Protein AF-A0A1Q8A1F8-F1 (afdb_monomer_lite)

Sequence (137 aa):
MPKRWPPFLSELPSAPEYSPVGTAIAKTNDSEIAAALRLFASMPPSTGVLANPVRHHLPIACNGVALELNIRSFGIRGCLLEEDIVTGAADATRVIFVGLFGRFASAGERRSFQLLLSQEFNLAVKRVLPSLAKFMK

pLDDT: mean 72.45, std 12.66, range [38.06, 91.5]

Structure (mmCIF, N/CA/C/O backbone):
data_AF-A0A1Q8A1F8-F1
#
_entry.id   AF-A0A1Q8A1F8-F1
#
loop_
_atom_site.group_PDB
_atom_site.id
_atom_site.type_symbol
_atom_site.label_atom_id
_atom_site.label_alt_id
_atom_site.label_comp_id
_atom_site.label_asym_id
_atom_site.label_entity_id
_atom_site.label_seq_id
_atom_site.pdbx_PDB_ins_code
_atom_site.Cartn_x
_atom_site.Cartn_y
_atom_site.Cartn_z
_atom_site.occupancy
_atom_site.B_iso_or_equiv
_atom_site.auth_seq_id
_atom_site.auth_comp_id
_atom_site.auth_asym_id
_atom_site.auth_atom_id
_atom_site.pdbx_PDB_model_num
ATOM 1 N N . MET A 1 1 ? 27.673 6.771 -20.480 1.00 38.06 1 MET A N 1
ATOM 2 C CA . MET A 1 1 ? 26.406 6.279 -21.067 1.00 38.06 1 MET A CA 1
ATOM 3 C C . MET A 1 1 ? 25.243 6.930 -20.338 1.00 38.06 1 MET A C 1
ATOM 5 O O . MET A 1 1 ? 25.329 7.011 -19.116 1.00 38.06 1 MET A O 1
ATOM 9 N N . PRO A 1 2 ? 24.199 7.424 -21.024 1.00 46.59 2 PRO A N 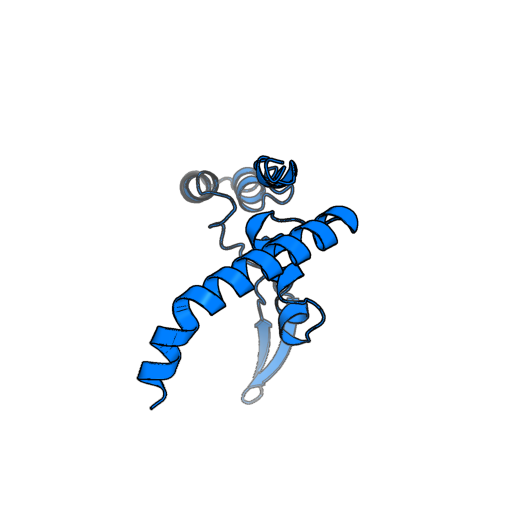1
ATOM 10 C CA . PRO A 1 2 ? 23.034 7.977 -20.342 1.00 46.59 2 PRO A CA 1
ATOM 11 C C . PRO A 1 2 ? 22.377 6.883 -19.490 1.00 46.59 2 PRO A C 1
ATOM 13 O O . PRO A 1 2 ? 22.185 5.756 -19.948 1.00 46.59 2 PRO A O 1
ATOM 16 N N . LYS A 1 3 ? 22.092 7.208 -18.227 1.00 55.88 3 LYS A N 1
ATOM 17 C CA . LYS A 1 3 ? 21.453 6.320 -17.249 1.00 55.88 3 LYS A CA 1
ATOM 18 C C . LYS A 1 3 ? 20.036 6.030 -17.764 1.00 55.88 3 LYS A C 1
ATOM 20 O O . LYS A 1 3 ? 19.165 6.890 -17.686 1.00 55.88 3 LYS A O 1
ATOM 25 N N . ARG A 1 4 ? 19.827 4.872 -18.399 1.00 63.56 4 ARG A N 1
ATOM 26 C CA . ARG A 1 4 ? 18.524 4.505 -18.970 1.00 63.56 4 ARG A CA 1
ATOM 27 C C . ARG A 1 4 ? 17.586 4.169 -17.814 1.00 63.56 4 ARG A C 1
ATOM 29 O O . ARG A 1 4 ? 17.779 3.162 -17.136 1.00 63.56 4 ARG A O 1
ATOM 36 N N . TRP A 1 5 ? 16.632 5.053 -17.551 1.00 65.56 5 TRP A N 1
ATOM 37 C CA . TRP A 1 5 ? 15.628 4.848 -16.514 1.00 65.56 5 TRP A CA 1
ATOM 38 C C . TRP A 1 5 ? 14.747 3.640 -16.858 1.00 65.56 5 TRP A C 1
ATOM 40 O O . TRP A 1 5 ? 14.476 3.409 -18.041 1.00 65.56 5 TRP A O 1
ATOM 50 N N . PRO A 1 6 ? 14.312 2.853 -15.859 1.00 72.69 6 PRO A N 1
ATOM 51 C CA . PRO A 1 6 ? 13.364 1.778 -16.091 1.00 72.69 6 PRO A CA 1
ATOM 52 C C . PRO A 1 6 ? 12.069 2.295 -16.739 1.00 72.69 6 PRO A C 1
ATOM 54 O O . PRO A 1 6 ? 11.545 3.318 -16.292 1.00 72.69 6 PRO A O 1
ATOM 57 N N . PRO A 1 7 ? 11.525 1.587 -17.743 1.00 69.75 7 PRO A N 1
ATOM 58 C CA . PRO A 1 7 ? 10.351 2.035 -18.493 1.00 69.75 7 PRO A CA 1
ATOM 59 C C . PRO A 1 7 ? 9.104 2.211 -17.614 1.00 69.75 7 PRO A C 1
ATOM 61 O O . PRO A 1 7 ? 8.367 3.170 -17.811 1.00 69.75 7 PRO A O 1
ATOM 64 N N . PHE A 1 8 ? 8.941 1.392 -16.567 1.00 66.62 8 PHE A N 1
ATOM 65 C CA . PHE A 1 8 ? 7.798 1.468 -15.645 1.00 66.62 8 PHE A CA 1
ATOM 66 C C . PHE A 1 8 ? 7.680 2.809 -14.898 1.00 66.62 8 PHE A C 1
ATOM 68 O O . PHE A 1 8 ? 6.611 3.144 -14.405 1.00 66.62 8 PHE A O 1
ATOM 75 N N . LEU A 1 9 ? 8.764 3.590 -14.795 1.00 60.75 9 LEU A N 1
ATOM 76 C CA . LEU A 1 9 ? 8.722 4.928 -14.189 1.00 60.75 9 LEU A CA 1
ATOM 77 C C . LEU A 1 9 ? 8.096 5.979 -15.112 1.00 60.75 9 LEU A C 1
ATOM 79 O O . LEU A 1 9 ? 7.749 7.061 -14.652 1.00 60.75 9 LEU A O 1
ATOM 83 N N . SER A 1 10 ? 8.006 5.683 -16.409 1.00 66.69 10 SER A N 1
ATOM 84 C CA . SER A 1 10 ? 7.355 6.534 -17.411 1.00 66.69 10 SER A CA 1
ATOM 85 C C . SER A 1 10 ? 5.916 6.096 -17.696 1.00 66.69 10 SER A C 1
ATOM 87 O O . SER A 1 10 ? 5.216 6.758 -18.457 1.00 66.69 10 SER A O 1
ATOM 89 N N . GLU A 1 11 ? 5.468 4.990 -17.100 1.00 60.03 11 GLU A N 1
ATOM 90 C CA . GLU A 1 11 ? 4.119 4.462 -17.265 1.00 60.03 11 GLU A CA 1
ATOM 91 C C . GLU A 1 11 ? 3.209 5.026 -16.173 1.00 60.03 11 GLU A C 1
ATOM 93 O O . GLU A 1 11 ? 3.492 4.911 -14.977 1.00 60.03 11 GLU A O 1
ATOM 98 N N . LEU A 1 12 ? 2.096 5.643 -16.580 1.00 52.91 12 LEU A N 1
ATOM 99 C CA . LEU A 1 12 ? 1.041 5.981 -15.633 1.00 52.91 12 LEU A CA 1
ATOM 100 C C . LEU A 1 12 ? 0.459 4.663 -15.091 1.00 52.91 12 LEU A C 1
ATOM 102 O O . LEU A 1 12 ? 0.139 3.785 -15.899 1.00 52.91 12 LEU A O 1
ATOM 106 N N . PRO A 1 13 ? 0.289 4.501 -13.766 1.00 55.91 13 PRO A N 1
ATOM 107 C CA . PRO A 1 13 ? -0.355 3.312 -13.235 1.00 55.91 13 PRO A CA 1
ATOM 108 C C . PRO A 1 13 ? -1.754 3.179 -13.837 1.00 55.91 13 PRO A C 1
ATOM 110 O O . PRO A 1 13 ? -2.494 4.165 -13.919 1.00 55.91 13 PRO A O 1
ATOM 113 N N . SER A 1 14 ? -2.124 1.967 -14.247 1.00 63.72 14 SER A N 1
ATOM 114 C CA . SER A 1 14 ? -3.491 1.681 -14.668 1.00 63.72 14 SER A CA 1
ATOM 115 C C . SER A 1 14 ? -4.462 2.005 -13.532 1.00 63.72 14 SER A C 1
ATOM 117 O O . SER A 1 14 ? -4.132 1.836 -12.354 1.00 63.72 14 SER A O 1
ATOM 119 N N . ALA A 1 15 ? -5.664 2.471 -13.876 1.00 60.06 15 ALA A N 1
ATOM 120 C CA . ALA A 1 15 ? -6.702 2.700 -12.878 1.00 60.06 15 ALA A CA 1
ATOM 121 C C . ALA A 1 15 ? -6.938 1.405 -12.068 1.00 60.06 15 ALA A C 1
ATOM 123 O O . ALA A 1 15 ? -6.957 0.324 -12.663 1.00 60.06 15 ALA A O 1
ATOM 124 N N . PRO A 1 16 ? -7.078 1.484 -10.733 1.00 58.69 16 PRO A N 1
ATOM 125 C CA . PRO A 1 16 ? -7.313 0.298 -9.919 1.00 58.69 16 PRO A CA 1
ATOM 126 C C . PRO A 1 16 ? -8.617 -0.393 -10.342 1.00 58.69 16 PRO A C 1
ATOM 128 O O . PRO A 1 16 ? -9.633 0.271 -10.541 1.00 58.69 16 PRO A O 1
ATOM 131 N N . GLU A 1 17 ? -8.600 -1.727 -10.439 1.00 60.56 17 GLU A N 1
ATOM 132 C CA . GLU A 1 17 ? -9.790 -2.534 -10.775 1.00 60.56 17 GLU A CA 1
ATOM 133 C C . GLU A 1 17 ? -10.905 -2.384 -9.725 1.00 60.56 17 GLU A C 1
ATOM 135 O O . GLU A 1 17 ? -12.095 -2.481 -10.025 1.00 60.56 17 GLU A O 1
ATOM 140 N N . TYR A 1 18 ? -10.527 -2.097 -8.478 1.00 56.81 18 TYR A N 1
ATOM 141 C CA . TYR A 1 18 ? -11.458 -1.871 -7.383 1.00 56.81 18 TYR A CA 1
ATOM 142 C C . TYR A 1 18 ? -12.010 -0.433 -7.407 1.00 56.81 18 TYR A C 1
ATOM 144 O O . TYR A 1 18 ? -11.354 0.505 -6.952 1.00 56.81 18 TYR A O 1
ATOM 152 N N . SER A 1 19 ? -13.244 -0.268 -7.907 1.00 64.81 19 SER A N 1
ATOM 153 C CA . SER A 1 19 ? -13.978 1.011 -7.967 1.00 64.81 19 SER A CA 1
ATOM 154 C C . SER A 1 19 ? -15.216 1.010 -7.049 1.00 64.81 19 SER A C 1
ATOM 156 O O . SER A 1 19 ? -16.356 0.867 -7.511 1.00 64.81 19 SER A O 1
ATOM 158 N N . PRO A 1 20 ? -15.040 1.159 -5.722 1.00 61.91 20 PRO A N 1
ATOM 159 C CA . PRO A 1 20 ? -16.153 1.146 -4.772 1.00 61.91 20 PRO A CA 1
ATOM 160 C C . PRO A 1 20 ? -17.078 2.354 -4.949 1.00 61.91 20 PRO A C 1
ATOM 162 O O . PRO A 1 20 ? -18.288 2.209 -4.807 1.00 61.91 20 PRO A O 1
ATOM 165 N N . VAL A 1 21 ? -16.540 3.519 -5.331 1.00 64.94 21 VAL A N 1
ATOM 166 C CA . VAL A 1 21 ? -17.342 4.715 -5.641 1.00 64.94 21 VAL A CA 1
ATOM 167 C C . VAL A 1 21 ? -18.185 4.488 -6.897 1.00 64.94 21 VAL A C 1
ATOM 169 O O . VAL A 1 21 ? -19.380 4.765 -6.877 1.00 64.94 21 VAL A O 1
ATOM 172 N N . GLY A 1 22 ? -17.613 3.902 -7.957 1.00 68.88 22 GLY A N 1
ATOM 173 C CA . GLY A 1 22 ? -18.374 3.533 -9.156 1.00 68.88 22 GLY A CA 1
ATOM 174 C C . GLY A 1 22 ? -19.473 2.510 -8.854 1.00 68.88 22 GLY A C 1
ATOM 175 O O . GLY A 1 22 ? -20.609 2.661 -9.297 1.00 68.88 22 GLY A O 1
ATOM 176 N N . THR A 1 23 ? -19.162 1.519 -8.018 1.00 71.88 23 THR A N 1
ATOM 177 C CA . THR A 1 23 ? -20.126 0.500 -7.574 1.00 71.88 23 THR A CA 1
ATOM 178 C C . THR A 1 23 ? -21.243 1.103 -6.716 1.00 71.88 23 THR A C 1
ATOM 180 O O . THR A 1 23 ? -22.401 0.717 -6.855 1.00 71.88 23 THR A O 1
ATOM 183 N N . ALA A 1 24 ? -20.926 2.062 -5.842 1.00 69.12 24 ALA A N 1
ATOM 184 C CA . ALA A 1 24 ? -21.906 2.761 -5.013 1.00 69.12 24 ALA A CA 1
ATOM 185 C C . ALA A 1 24 ? -22.817 3.679 -5.845 1.00 69.12 24 ALA A C 1
ATOM 187 O O . ALA A 1 24 ? -24.025 3.685 -5.624 1.00 69.12 24 ALA A O 1
ATOM 188 N N . ILE A 1 25 ? -22.270 4.379 -6.849 1.00 75.50 25 ILE A N 1
ATOM 189 C CA . ILE A 1 25 ? -23.059 5.159 -7.819 1.00 75.50 25 ILE A CA 1
ATOM 190 C C . ILE A 1 25 ? -24.028 4.247 -8.581 1.00 75.50 25 ILE A C 1
ATOM 192 O O . ILE A 1 25 ? -25.180 4.615 -8.772 1.00 75.50 25 ILE A O 1
ATOM 196 N N . ALA A 1 26 ? -23.587 3.055 -8.991 1.00 79.19 26 ALA A N 1
ATOM 197 C CA . ALA A 1 26 ? -24.432 2.107 -9.719 1.00 79.19 26 ALA A CA 1
ATOM 198 C C . ALA A 1 26 ? -25.540 1.473 -8.856 1.00 79.19 26 ALA A C 1
ATOM 200 O O . ALA A 1 26 ? -26.528 0.987 -9.399 1.00 79.19 26 ALA A O 1
ATOM 201 N N . LYS A 1 27 ? -25.378 1.449 -7.526 1.00 80.62 27 LYS A N 1
ATOM 202 C CA . LYS A 1 27 ? -26.340 0.853 -6.584 1.00 80.62 27 LYS A CA 1
ATOM 203 C C . LYS A 1 27 ? -27.326 1.850 -5.976 1.00 80.62 27 LYS A C 1
ATOM 205 O O . LYS A 1 27 ? -28.320 1.413 -5.403 1.00 80.62 27 LYS A O 1
ATOM 210 N N . THR A 1 28 ? -27.044 3.151 -6.026 1.00 77.12 28 THR A N 1
ATOM 211 C CA . THR A 1 28 ? -27.917 4.158 -5.412 1.00 77.12 28 THR A CA 1
ATOM 212 C C . THR A 1 28 ? -29.024 4.593 -6.370 1.00 77.12 28 THR A C 1
ATOM 214 O O . THR A 1 28 ? -28.771 4.871 -7.540 1.00 77.12 28 THR A O 1
ATOM 217 N N . ASN A 1 29 ? -30.248 4.702 -5.852 1.00 83.62 29 ASN A N 1
ATOM 218 C CA . ASN A 1 29 ? -31.398 5.249 -6.582 1.00 83.62 29 ASN A CA 1
ATOM 219 C C . ASN A 1 29 ? -31.617 6.740 -6.272 1.00 83.62 29 ASN A C 1
ATOM 221 O O . ASN A 1 29 ? -32.486 7.377 -6.860 1.00 83.62 29 ASN A O 1
ATOM 225 N N . ASP A 1 30 ? -30.840 7.283 -5.334 1.00 85.06 30 ASP A N 1
ATOM 226 C CA . ASP A 1 30 ? -30.915 8.667 -4.890 1.00 85.06 30 ASP A CA 1
ATOM 227 C C . ASP A 1 30 ? -29.982 9.548 -5.734 1.00 85.06 30 ASP A C 1
ATOM 229 O O . ASP A 1 30 ? -28.762 9.334 -5.793 1.00 85.06 30 ASP A O 1
ATOM 233 N N . SER A 1 31 ? -30.573 10.539 -6.404 1.00 81.19 31 SER A N 1
ATOM 234 C CA . SER A 1 31 ? -29.879 11.437 -7.325 1.00 81.19 31 SER A CA 1
ATOM 235 C C . SER A 1 31 ? -28.903 12.390 -6.637 1.00 81.19 31 SER A C 1
ATOM 237 O O . SER A 1 31 ? -27.874 12.714 -7.234 1.00 81.19 31 SER A O 1
ATOM 239 N N . GLU A 1 32 ? -29.183 12.821 -5.405 1.00 80.00 32 GLU A N 1
ATOM 240 C CA . GLU A 1 32 ? -28.293 13.711 -4.650 1.00 80.00 32 GLU A CA 1
ATOM 241 C C . GLU A 1 32 ? -27.069 12.942 -4.149 1.00 80.00 32 GLU A C 1
ATOM 243 O O . GLU A 1 32 ? -25.931 13.388 -4.325 1.00 80.00 32 GLU A O 1
ATOM 248 N N . ILE A 1 33 ? -27.281 11.727 -3.635 1.00 72.12 33 ILE A N 1
ATOM 249 C CA . ILE A 1 33 ? -26.194 10.832 -3.218 1.00 72.12 33 ILE A CA 1
ATOM 250 C C . ILE A 1 33 ? -25.314 10.460 -4.422 1.00 72.12 33 ILE A C 1
ATOM 252 O O . ILE A 1 33 ? -24.085 10.500 -4.332 1.00 72.12 33 ILE A O 1
ATOM 256 N N . ALA A 1 34 ? -25.910 10.154 -5.580 1.00 76.00 34 ALA A N 1
ATOM 257 C CA . ALA A 1 34 ? -25.158 9.867 -6.801 1.00 76.00 34 ALA A CA 1
ATOM 258 C C . ALA A 1 34 ? -24.319 11.067 -7.270 1.00 76.00 34 ALA A C 1
ATOM 260 O O . ALA A 1 34 ? -23.175 10.892 -7.698 1.00 76.00 34 ALA A O 1
ATOM 261 N N . ALA A 1 35 ? -24.867 12.284 -7.204 1.00 78.19 35 ALA A N 1
ATOM 262 C CA . ALA A 1 35 ? -24.155 13.504 -7.576 1.00 78.19 35 ALA A CA 1
ATOM 263 C C . ALA A 1 35 ? -22.957 13.769 -6.650 1.00 78.19 35 ALA A C 1
ATOM 265 O O . ALA A 1 35 ? -21.857 14.029 -7.140 1.00 78.19 35 ALA A O 1
ATOM 266 N N . ALA A 1 36 ? -23.135 13.610 -5.336 1.00 75.44 36 ALA A N 1
ATOM 267 C CA . ALA A 1 36 ? -22.052 13.742 -4.366 1.00 75.44 36 ALA A CA 1
ATOM 268 C C . ALA A 1 36 ? -20.944 12.696 -4.593 1.00 75.44 36 ALA A C 1
ATOM 270 O O . ALA A 1 36 ? -19.762 13.033 -4.617 1.00 75.44 36 ALA A O 1
ATOM 271 N N . LEU A 1 37 ? -21.305 11.432 -4.839 1.00 68.56 37 LEU A N 1
ATOM 272 C CA . LEU A 1 37 ? -20.340 10.359 -5.104 1.00 68.56 37 LEU A CA 1
ATOM 273 C C . LEU A 1 37 ? -19.567 10.554 -6.419 1.00 68.56 37 LEU A C 1
ATOM 275 O O . LEU A 1 37 ? -18.387 10.206 -6.496 1.00 68.56 37 LEU A O 1
ATOM 279 N N . ARG A 1 38 ? -20.180 11.160 -7.444 1.00 74.56 38 ARG A N 1
ATOM 280 C CA . ARG A 1 38 ? -19.494 11.499 -8.705 1.00 74.56 38 ARG A CA 1
ATOM 281 C C . ARG A 1 38 ? -18.368 12.517 -8.518 1.00 74.56 38 ARG A C 1
ATOM 283 O O . ARG A 1 38 ? -17.372 12.430 -9.234 1.00 74.56 38 ARG A O 1
ATOM 290 N N . LEU A 1 39 ? -18.471 13.421 -7.540 1.00 69.69 39 LEU A N 1
ATOM 291 C CA . LEU A 1 39 ? -17.382 14.352 -7.214 1.00 69.69 39 LEU A CA 1
ATOM 292 C C . LEU A 1 39 ? -16.128 13.590 -6.759 1.00 69.69 39 LEU A C 1
ATOM 294 O O . LEU A 1 39 ? -15.025 13.896 -7.207 1.00 69.69 39 LEU A O 1
ATOM 298 N N . PHE A 1 40 ? -16.300 12.530 -5.965 1.00 63.59 40 PHE A N 1
ATOM 299 C CA . PHE A 1 40 ? -15.203 11.657 -5.534 1.00 63.59 40 PHE A CA 1
ATOM 300 C C . PHE A 1 40 ? -14.647 10.774 -6.658 1.00 63.59 40 PHE A C 1
ATOM 302 O O . PHE A 1 40 ? -13.460 10.464 -6.646 1.00 63.59 40 PHE A O 1
ATOM 309 N N . ALA A 1 41 ? -15.458 10.402 -7.654 1.00 63.56 41 ALA A N 1
ATOM 310 C CA . ALA A 1 41 ? -14.989 9.639 -8.817 1.00 63.56 41 ALA A CA 1
ATOM 311 C C . ALA A 1 41 ? -14.036 10.446 -9.720 1.00 63.56 41 ALA A C 1
ATOM 313 O O . ALA A 1 41 ? -13.212 9.862 -10.419 1.00 63.56 41 ALA A O 1
ATOM 314 N N . SER A 1 42 ? -14.146 11.779 -9.699 1.00 62.38 42 SER A N 1
ATOM 315 C CA . SER A 1 42 ? -13.266 12.685 -10.451 1.00 62.38 42 SER A CA 1
ATOM 316 C C . SER A 1 42 ? -11.912 12.926 -9.774 1.00 62.38 42 SER A C 1
ATOM 318 O O . SER A 1 42 ? -10.992 13.466 -10.389 1.00 62.38 42 SER A O 1
ATOM 320 N N . MET A 1 43 ? -11.778 12.526 -8.507 1.00 57.16 43 MET A N 1
ATOM 321 C CA . MET A 1 43 ? -10.531 12.661 -7.771 1.00 57.16 43 MET A CA 1
ATOM 322 C C . MET A 1 43 ? -9.503 11.626 -8.250 1.00 57.16 43 MET A C 1
ATOM 324 O O . MET A 1 43 ? -9.873 10.487 -8.552 1.00 57.16 43 MET A O 1
ATOM 328 N N . PRO A 1 44 ? -8.202 11.974 -8.288 1.00 52.97 44 PRO A N 1
ATOM 329 C CA . PRO A 1 44 ? -7.155 11.011 -8.585 1.00 52.97 44 PRO A CA 1
ATOM 330 C C . PRO A 1 44 ? -7.294 9.775 -7.684 1.00 52.97 44 PRO A C 1
ATOM 332 O O . PRO A 1 44 ? -7.544 9.922 -6.484 1.00 52.97 44 PRO A O 1
ATOM 335 N N . PRO A 1 45 ? -7.034 8.553 -8.182 1.00 51.84 45 PRO A N 1
ATOM 336 C CA . PRO A 1 45 ? -7.078 7.339 -7.361 1.00 51.84 45 PRO A CA 1
ATOM 337 C C . PRO A 1 45 ? -6.148 7.386 -6.134 1.00 51.84 45 PRO A C 1
ATOM 339 O O . PRO A 1 45 ? -6.170 6.486 -5.298 1.00 51.84 45 PRO A O 1
ATOM 342 N N . SER A 1 46 ? -5.259 8.386 -6.053 1.00 44.38 46 SER A N 1
ATOM 343 C CA . SER A 1 46 ? -4.340 8.645 -4.940 1.00 44.38 46 SER A CA 1
ATOM 344 C C . SER A 1 46 ? -4.969 9.360 -3.756 1.00 44.38 46 SER A C 1
ATOM 346 O O . SER A 1 46 ? -4.368 9.358 -2.689 1.00 44.38 46 SER A O 1
ATOM 348 N N . THR A 1 47 ? -6.151 9.953 -3.925 1.00 43.00 47 THR A N 1
ATOM 349 C CA . THR A 1 47 ? -6.882 10.678 -2.874 1.00 43.00 47 THR A CA 1
ATOM 350 C C . THR A 1 47 ? -8.217 10.028 -2.529 1.00 43.00 47 THR A C 1
ATOM 352 O O . THR A 1 47 ? -8.942 10.537 -1.678 1.00 43.00 47 THR A O 1
ATOM 355 N N . GLY A 1 48 ? -8.545 8.893 -3.154 1.00 43.16 48 GLY A N 1
ATOM 356 C CA . GLY A 1 48 ? -9.641 8.045 -2.713 1.00 43.16 48 GLY A CA 1
ATOM 357 C C . GLY A 1 48 ? -9.312 7.493 -1.333 1.00 43.16 48 GLY A C 1
ATOM 358 O O . GLY A 1 48 ? -8.677 6.447 -1.220 1.00 43.16 48 GLY A O 1
ATOM 359 N N . VAL A 1 49 ? -9.721 8.202 -0.281 1.00 44.50 49 VAL A N 1
ATOM 360 C CA . VAL A 1 49 ? -9.839 7.635 1.061 1.00 44.50 49 VAL A CA 1
ATOM 361 C C . VAL A 1 49 ? -10.916 6.565 0.950 1.00 44.50 49 VAL A C 1
ATOM 363 O O . VAL A 1 49 ? -12.113 6.828 1.046 1.00 44.50 49 VAL A O 1
ATOM 366 N N . LEU A 1 50 ? -10.476 5.355 0.617 1.00 50.31 50 LEU A N 1
ATOM 367 C CA . LEU A 1 50 ? -11.307 4.170 0.589 1.00 50.31 50 LEU A CA 1
ATOM 368 C C . LEU A 1 50 ? -11.868 4.023 2.002 1.00 50.31 50 LEU A C 1
ATOM 370 O O . LEU A 1 50 ? -11.103 3.936 2.965 1.00 50.31 50 LEU A O 1
ATOM 374 N N . ALA A 1 51 ? -13.193 4.007 2.145 1.00 48.78 51 ALA A N 1
ATOM 375 C CA . ALA A 1 51 ? -13.795 3.483 3.359 1.00 48.78 51 ALA A CA 1
ATOM 376 C C . ALA A 1 51 ? -13.356 2.018 3.449 1.00 48.78 51 ALA A C 1
ATOM 378 O O . ALA A 1 51 ? -13.886 1.158 2.745 1.00 48.78 51 ALA A O 1
ATOM 379 N N . ASN A 1 52 ? -12.302 1.761 4.219 1.00 51.59 52 ASN A N 1
ATOM 380 C CA . ASN A 1 52 ? -11.739 0.430 4.306 1.00 51.59 52 ASN A CA 1
ATOM 381 C C . ASN A 1 52 ? -12.791 -0.505 4.922 1.00 51.59 52 ASN A C 1
ATOM 383 O O . ASN A 1 52 ? -13.506 -0.088 5.845 1.00 51.59 52 ASN A O 1
ATOM 387 N N . PRO A 1 53 ? -12.917 -1.748 4.427 1.00 53.78 53 PRO A N 1
ATOM 388 C CA . PRO A 1 53 ? -13.843 -2.706 5.008 1.00 53.78 53 PRO A CA 1
ATOM 389 C C . PRO A 1 53 ? -13.519 -2.905 6.493 1.00 53.78 53 PRO A C 1
ATOM 391 O O . PRO A 1 53 ? -12.350 -2.927 6.886 1.00 53.78 53 PRO A O 1
ATOM 394 N N . VAL A 1 54 ? -14.560 -3.034 7.319 1.00 53.75 54 VAL A N 1
ATOM 395 C CA . VAL A 1 54 ? -14.397 -3.438 8.720 1.00 53.75 54 VAL A CA 1
ATOM 396 C C . VAL A 1 54 ? -13.756 -4.821 8.712 1.00 53.75 54 VAL A C 1
ATOM 398 O O . VAL A 1 54 ? -14.261 -5.728 8.055 1.00 53.75 54 VAL A O 1
ATOM 401 N N . ARG A 1 55 ? -12.607 -4.955 9.377 1.00 62.22 55 ARG A N 1
ATOM 402 C CA . ARG A 1 55 ? -11.835 -6.208 9.390 1.00 62.22 55 ARG A CA 1
ATOM 403 C C . ARG A 1 55 ? -11.792 -6.872 10.752 1.00 62.22 55 ARG A C 1
ATOM 405 O O . ARG A 1 55 ? -11.625 -8.085 10.816 1.00 62.22 55 ARG A O 1
ATOM 412 N N . HIS A 1 56 ? -11.973 -6.102 11.820 1.00 61.28 56 HIS A N 1
ATOM 413 C CA . HIS A 1 56 ? -12.009 -6.647 13.167 1.00 61.28 56 HIS A CA 1
ATOM 414 C C . HIS A 1 56 ? -13.342 -6.317 13.818 1.00 61.28 56 HIS A C 1
ATOM 416 O O . HIS A 1 56 ? -13.706 -5.148 13.968 1.00 61.28 56 HIS A O 1
ATOM 422 N N . HIS A 1 57 ? -14.029 -7.387 14.197 1.00 77.69 57 HIS A N 1
ATOM 423 C CA . HIS A 1 57 ? -15.215 -7.376 15.031 1.00 77.69 57 HIS A CA 1
ATOM 424 C C . HIS A 1 57 ? -14.776 -7.815 16.419 1.00 77.69 57 HIS A C 1
ATOM 426 O O . HIS A 1 57 ? -14.287 -8.934 16.590 1.00 77.69 57 HIS A O 1
ATOM 432 N N . LEU A 1 58 ? -14.879 -6.916 17.392 1.00 78.25 58 LEU A N 1
ATOM 433 C CA . LEU A 1 58 ? -14.547 -7.220 18.775 1.00 78.25 58 LEU A CA 1
ATOM 434 C C . LEU A 1 58 ? -15.797 -7.054 19.643 1.00 78.25 58 LEU A C 1
ATOM 436 O O . LEU A 1 58 ? -16.244 -5.921 19.845 1.00 78.25 58 LEU A O 1
ATOM 440 N N . PRO A 1 59 ? -16.356 -8.144 20.189 1.00 78.69 59 PRO A N 1
ATOM 441 C CA . PRO A 1 59 ? -17.394 -8.039 21.197 1.00 78.69 59 PRO A CA 1
ATOM 442 C C . PRO A 1 59 ? -16.763 -7.582 22.516 1.00 78.69 59 PRO A C 1
ATOM 444 O O . PRO A 1 59 ? -15.844 -8.214 23.036 1.00 78.69 59 PRO A O 1
ATOM 447 N N . ILE A 1 60 ? -17.260 -6.480 23.069 1.00 83.75 60 ILE A N 1
ATOM 448 C CA . ILE A 1 60 ? -16.838 -5.946 24.367 1.00 83.75 60 ILE A CA 1
ATOM 449 C C . ILE A 1 60 ? -18.044 -5.788 25.290 1.00 83.75 60 ILE A C 1
ATOM 451 O O . ILE A 1 60 ? -19.105 -5.321 24.881 1.00 83.75 60 ILE A O 1
ATOM 455 N N . ALA A 1 61 ? -17.878 -6.161 26.558 1.00 80.12 61 ALA A N 1
ATOM 456 C CA . ALA A 1 61 ? -18.878 -5.923 27.592 1.00 80.12 61 ALA A CA 1
ATOM 457 C C . ALA A 1 61 ? -18.553 -4.612 28.314 1.00 80.12 61 ALA A C 1
ATOM 459 O O . ALA A 1 61 ? -17.515 -4.501 28.965 1.00 80.12 61 ALA A O 1
ATOM 460 N N . CYS A 1 62 ? -19.440 -3.625 28.215 1.00 71.44 62 CYS A N 1
ATOM 461 C CA . CYS A 1 62 ? -19.299 -2.341 28.894 1.00 71.44 62 CYS A CA 1
ATOM 462 C C . CYS A 1 62 ? -20.451 -2.194 29.894 1.00 71.44 62 CYS A C 1
ATOM 464 O O . CYS A 1 62 ? -21.608 -2.085 29.493 1.00 71.44 62 CYS A O 1
ATOM 466 N N . ASN A 1 63 ? -20.154 -2.270 31.197 1.00 81.56 63 ASN A N 1
ATOM 467 C CA . ASN A 1 63 ? -21.150 -2.248 32.283 1.00 81.56 63 ASN A CA 1
ATOM 468 C C . ASN A 1 63 ? -22.330 -3.224 32.082 1.00 81.56 63 ASN A C 1
ATOM 470 O O . ASN A 1 63 ? -23.485 -2.878 32.313 1.00 81.56 63 ASN A O 1
ATOM 474 N N . GLY A 1 64 ? -22.048 -4.449 31.627 1.00 81.56 64 GLY A N 1
ATOM 475 C CA . GLY A 1 64 ? -23.071 -5.480 31.401 1.00 81.56 64 GLY A CA 1
ATOM 476 C C . GLY A 1 64 ? -23.845 -5.354 30.082 1.00 81.56 64 GLY A C 1
ATOM 477 O O . GLY A 1 64 ? -24.651 -6.228 29.779 1.00 81.56 64 GLY A O 1
ATOM 478 N N . VAL A 1 65 ? -23.576 -4.327 29.268 1.00 72.25 65 VAL A N 1
ATOM 479 C CA . VAL A 1 65 ? -24.120 -4.188 27.910 1.00 72.25 65 VAL A CA 1
ATOM 480 C C . VAL A 1 65 ? -23.102 -4.714 26.900 1.00 72.25 65 VAL A C 1
ATOM 482 O O . VAL A 1 65 ? -21.941 -4.299 26.905 1.00 72.25 65 VAL A O 1
ATOM 485 N N . ALA A 1 66 ? -23.531 -5.630 26.031 1.00 76.62 66 ALA A N 1
ATOM 486 C CA . ALA A 1 66 ? -22.709 -6.131 24.936 1.00 76.62 66 ALA A CA 1
ATOM 487 C C . ALA A 1 66 ? -22.663 -5.100 23.798 1.00 76.62 66 ALA A C 1
ATOM 489 O O . ALA A 1 66 ? -23.699 -4.717 23.254 1.00 76.62 66 ALA A O 1
ATOM 490 N N . LEU A 1 67 ? -21.459 -4.654 23.448 1.00 78.00 67 LEU A N 1
ATOM 491 C CA . LEU A 1 67 ? -21.186 -3.746 22.339 1.00 78.00 67 LEU A CA 1
ATOM 492 C C . LEU A 1 67 ? -20.331 -4.467 21.289 1.00 78.00 67 LEU A C 1
ATOM 494 O O . LEU A 1 67 ? -19.415 -5.216 21.623 1.00 78.00 67 LEU A O 1
ATOM 498 N N . GLU A 1 68 ? -20.620 -4.215 20.015 1.00 76.06 68 GLU A N 1
ATOM 499 C CA . GLU A 1 68 ? -19.853 -4.709 18.864 1.00 76.06 68 GLU A CA 1
ATOM 500 C C . GLU A 1 68 ? -18.937 -3.585 18.362 1.00 76.06 68 GLU A C 1
ATOM 502 O O . GLU A 1 68 ? -19.395 -2.583 17.803 1.00 76.06 68 GLU A O 1
ATOM 507 N N . LEU A 1 69 ? -17.631 -3.723 18.596 1.00 72.75 69 LEU A N 1
ATOM 508 C CA . LEU A 1 69 ? -16.624 -2.769 18.139 1.00 72.75 69 LEU A CA 1
ATOM 509 C C . LEU A 1 69 ? -16.171 -3.149 16.727 1.00 72.75 69 LEU A C 1
ATOM 511 O O . LEU A 1 69 ? -15.509 -4.165 16.522 1.00 72.75 69 LEU A O 1
ATOM 515 N N . ASN A 1 70 ? -16.524 -2.302 15.762 1.00 63.53 70 ASN A N 1
ATOM 516 C CA . ASN A 1 70 ? -16.162 -2.448 14.356 1.00 63.53 70 ASN A CA 1
ATOM 517 C C . ASN A 1 70 ? -14.920 -1.604 14.049 1.00 63.53 70 ASN A C 1
ATOM 519 O O . ASN A 1 70 ? -15.026 -0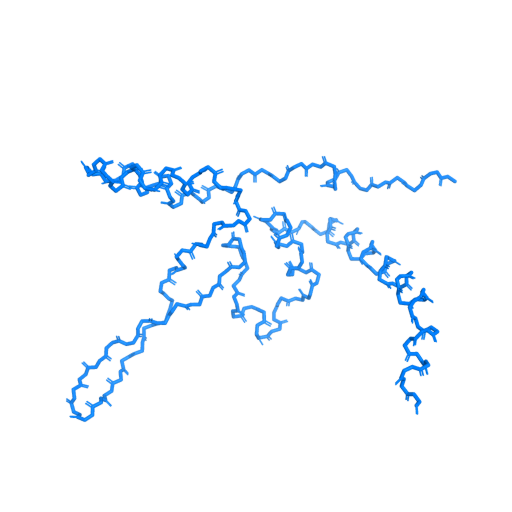.398 13.812 1.00 63.53 70 ASN A O 1
ATOM 523 N N . ILE A 1 71 ? -13.739 -2.223 14.052 1.00 63.50 71 ILE A N 1
ATOM 524 C CA . ILE A 1 71 ? -12.476 -1.515 13.813 1.00 63.50 71 ILE A CA 1
ATOM 525 C C . ILE A 1 71 ? -12.133 -1.567 12.323 1.00 63.50 71 ILE A C 1
ATOM 527 O O . ILE A 1 71 ? -12.050 -2.632 11.697 1.00 63.50 71 ILE A O 1
ATOM 531 N N . ARG A 1 72 ? -11.925 -0.379 11.750 1.00 60.47 72 ARG A N 1
ATOM 532 C CA . ARG A 1 72 ? -11.476 -0.187 10.371 1.00 60.47 72 ARG A CA 1
ATOM 533 C C . ARG A 1 72 ? -9.976 0.078 10.391 1.00 60.47 72 ARG A C 1
ATOM 535 O O . ARG A 1 72 ? -9.547 1.103 10.904 1.00 60.47 72 ARG A O 1
ATOM 542 N N . SER A 1 73 ? -9.199 -0.841 9.834 1.00 62.53 73 SER A N 1
ATOM 543 C CA . SER A 1 73 ? -7.806 -0.569 9.457 1.00 62.53 73 SER A CA 1
ATOM 544 C C . SER A 1 73 ? -7.790 0.278 8.178 1.00 62.53 73 SER A C 1
ATOM 546 O O . SER A 1 73 ? -8.820 0.330 7.512 1.00 62.53 73 SER A O 1
ATOM 548 N N . PHE A 1 74 ? -6.689 0.922 7.786 1.00 62.19 74 PHE A N 1
ATOM 549 C CA . PHE A 1 74 ? -6.548 1.528 6.450 1.00 62.19 74 PHE A CA 1
ATOM 550 C C . PHE A 1 74 ? -5.637 0.691 5.536 1.00 62.19 74 PHE A C 1
ATOM 552 O O . PHE A 1 74 ? -4.765 -0.047 5.983 1.00 62.19 74 PHE A O 1
ATOM 559 N N . GLY A 1 75 ? -5.870 0.756 4.223 1.00 60.84 75 GLY A N 1
ATOM 560 C CA . GLY A 1 75 ? -5.061 0.069 3.219 1.00 60.84 75 GLY A CA 1
ATOM 561 C C . GLY A 1 75 ? -4.426 1.079 2.275 1.00 60.84 75 GLY A C 1
ATOM 562 O O . GLY A 1 75 ? -5.112 1.957 1.750 1.00 60.84 75 GLY A O 1
ATOM 563 N N . ILE A 1 76 ? -3.130 0.953 2.006 1.00 64.94 76 ILE A N 1
ATOM 564 C CA . ILE A 1 76 ? -2.470 1.769 0.988 1.00 64.94 76 ILE A CA 1
ATOM 565 C C . ILE A 1 76 ? -2.956 1.293 -0.379 1.00 64.94 76 ILE A C 1
ATOM 567 O O . ILE A 1 76 ? -2.685 0.161 -0.791 1.00 64.94 76 ILE A O 1
ATOM 571 N N . ARG A 1 77 ? -3.712 2.165 -1.063 1.00 65.25 77 ARG A N 1
ATOM 572 C CA . ARG A 1 77 ? -4.342 1.907 -2.373 1.00 65.25 77 ARG A CA 1
ATOM 573 C C . ARG A 1 77 ? -5.210 0.638 -2.414 1.00 65.25 77 ARG A C 1
ATOM 575 O O . ARG A 1 77 ? -5.451 0.103 -3.486 1.00 65.25 77 ARG A O 1
ATOM 582 N N . GLY A 1 78 ? -5.653 0.137 -1.258 1.00 63.28 78 GLY A N 1
ATOM 583 C CA . GLY A 1 78 ? -6.396 -1.123 -1.146 1.00 63.28 78 GLY A CA 1
ATOM 584 C C . GLY A 1 78 ? -5.577 -2.396 -1.413 1.00 63.28 78 GLY A C 1
ATOM 585 O O . GLY A 1 78 ? -6.149 -3.480 -1.392 1.00 63.28 78 GLY A O 1
ATOM 586 N N . CYS A 1 79 ? -4.262 -2.293 -1.646 1.00 70.75 79 CYS A N 1
ATOM 587 C CA . CYS A 1 79 ? -3.403 -3.445 -1.943 1.00 70.75 79 CYS A CA 1
ATOM 588 C C . CYS A 1 79 ? -2.557 -3.883 -0.748 1.00 70.75 79 CYS A C 1
ATOM 590 O O . CYS A 1 79 ? -2.344 -5.077 -0.569 1.00 70.75 79 CYS A O 1
ATOM 592 N N . LEU A 1 80 ? -2.047 -2.930 0.037 1.00 74.56 80 LEU A N 1
ATOM 593 C CA . LEU A 1 80 ? -1.198 -3.208 1.193 1.00 74.56 80 LEU A CA 1
ATOM 594 C C . LEU A 1 80 ? -1.920 -2.809 2.473 1.00 74.56 80 LEU A C 1
ATOM 596 O O . LEU A 1 80 ? -2.400 -1.680 2.578 1.00 74.56 80 LEU A O 1
ATOM 600 N N . LEU A 1 81 ? -1.998 -3.728 3.427 1.00 74.44 81 LEU A N 1
ATOM 601 C CA . LEU A 1 81 ? -2.737 -3.521 4.662 1.00 74.44 81 LEU A CA 1
ATOM 602 C C . LEU A 1 81 ? -1.835 -2.874 5.711 1.00 74.44 81 LEU A C 1
ATOM 604 O O . LEU A 1 81 ? -0.634 -3.126 5.752 1.00 74.44 81 LEU A O 1
ATOM 608 N N . GLU A 1 82 ? -2.413 -2.052 6.580 1.00 73.88 82 GLU A N 1
ATOM 609 C CA . GLU A 1 82 ? -1.699 -1.497 7.732 1.00 73.88 82 GLU A CA 1
ATOM 610 C C . GLU A 1 82 ? -1.097 -2.597 8.614 1.00 73.88 82 GLU A C 1
ATOM 612 O O . GLU A 1 82 ? 0.028 -2.443 9.079 1.00 73.88 82 GLU A O 1
ATOM 617 N N . GLU A 1 83 ? -1.791 -3.729 8.787 1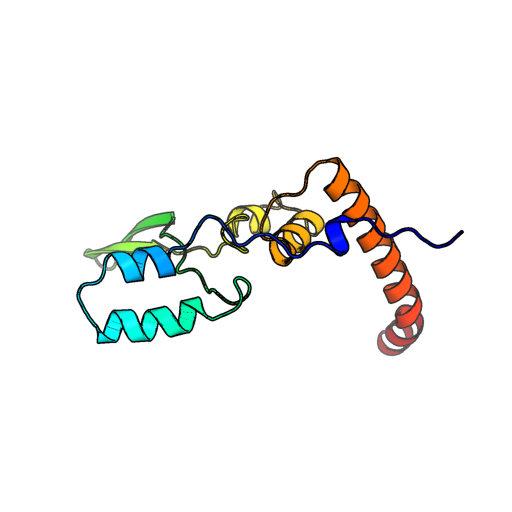.00 75.19 83 GLU A N 1
ATOM 618 C CA . GLU A 1 83 ? -1.274 -4.872 9.551 1.00 75.19 83 GLU A CA 1
ATOM 619 C C . GLU A 1 83 ? 0.058 -5.378 8.988 1.00 75.19 83 GLU A C 1
ATOM 621 O O . GLU A 1 83 ? 0.992 -5.623 9.751 1.00 75.19 83 GLU A O 1
ATOM 626 N N . ASP A 1 84 ? 0.204 -5.436 7.661 1.00 78.62 84 ASP A N 1
ATOM 627 C CA . ASP A 1 84 ? 1.451 -5.852 7.016 1.00 78.62 84 ASP A CA 1
ATOM 628 C C . ASP A 1 84 ? 2.585 -4.856 7.301 1.00 78.62 84 ASP A C 1
ATOM 630 O O . ASP A 1 84 ? 3.751 -5.235 7.387 1.00 78.62 84 ASP A O 1
ATOM 634 N N . ILE A 1 85 ? 2.257 -3.572 7.458 1.00 77.25 85 ILE A N 1
ATOM 635 C CA . ILE A 1 85 ? 3.222 -2.508 7.754 1.00 77.25 85 ILE A CA 1
ATOM 636 C C . ILE A 1 85 ? 3.639 -2.571 9.225 1.00 77.25 85 ILE A C 1
ATOM 638 O O . ILE A 1 85 ? 4.830 -2.581 9.529 1.00 77.25 85 ILE A O 1
ATOM 642 N N . VAL A 1 86 ? 2.667 -2.643 10.138 1.00 75.06 86 VAL A N 1
ATOM 643 C CA . VAL A 1 86 ? 2.894 -2.624 11.592 1.00 75.06 86 VAL A CA 1
ATOM 644 C C . VAL A 1 86 ? 3.608 -3.891 12.064 1.00 75.06 86 VAL A C 1
ATOM 646 O O . VAL A 1 86 ? 4.478 -3.819 12.927 1.00 75.06 86 VAL A O 1
ATOM 649 N N . THR A 1 87 ? 3.294 -5.047 11.473 1.00 81.19 87 THR A N 1
ATOM 650 C CA . THR A 1 87 ? 3.975 -6.320 11.774 1.00 81.19 87 THR A CA 1
ATOM 651 C C . THR A 1 87 ? 5.363 -6.433 11.137 1.00 81.19 87 THR A C 1
ATOM 653 O O . THR A 1 87 ? 6.105 -7.363 11.446 1.00 81.19 87 THR A O 1
ATOM 656 N N . GLY A 1 88 ? 5.730 -5.510 10.240 1.00 80.88 88 GLY A N 1
ATOM 657 C CA . GLY A 1 88 ? 6.987 -5.551 9.491 1.00 80.88 88 GLY A CA 1
ATOM 658 C C . GLY A 1 88 ? 7.005 -6.550 8.327 1.00 80.88 88 GLY A C 1
ATOM 659 O O . GLY A 1 88 ? 8.046 -6.726 7.694 1.00 80.88 88 GLY A O 1
ATOM 660 N N . ALA A 1 89 ? 5.874 -7.185 7.998 1.00 83.62 89 ALA A N 1
ATOM 661 C CA . ALA A 1 89 ? 5.742 -8.058 6.828 1.00 83.62 89 ALA A CA 1
ATOM 662 C C . ALA A 1 89 ? 5.903 -7.299 5.489 1.00 83.62 89 ALA A C 1
ATOM 664 O O . ALA A 1 89 ? 6.261 -7.881 4.456 1.00 83.62 89 ALA A O 1
ATOM 665 N N . ALA A 1 90 ? 5.665 -5.987 5.496 1.00 86.25 90 ALA A N 1
ATOM 666 C CA . ALA A 1 90 ? 5.902 -5.078 4.388 1.00 86.25 90 ALA A CA 1
ATOM 667 C C . ALA A 1 90 ? 7.069 -4.132 4.683 1.00 86.25 90 ALA A C 1
ATOM 669 O O . ALA A 1 90 ? 6.991 -3.267 5.551 1.00 86.25 90 ALA A O 1
ATOM 670 N N . ASP A 1 91 ? 8.145 -4.261 3.904 1.00 88.44 91 ASP A N 1
ATOM 671 C CA . ASP A 1 91 ? 9.271 -3.333 3.986 1.00 88.44 91 ASP A CA 1
ATOM 672 C C . ASP A 1 91 ? 8.947 -1.957 3.372 1.00 88.44 91 ASP A C 1
ATOM 674 O O . ASP A 1 91 ? 8.010 -1.788 2.584 1.00 88.44 91 ASP A O 1
ATOM 678 N N . ALA A 1 92 ? 9.768 -0.955 3.702 1.00 84.25 92 ALA A N 1
ATOM 679 C CA . ALA A 1 92 ? 9.596 0.414 3.214 1.00 84.25 92 ALA A CA 1
ATOM 680 C C . ALA A 1 92 ? 9.587 0.505 1.678 1.00 84.25 92 ALA A C 1
ATOM 682 O O . ALA A 1 92 ? 8.850 1.304 1.105 1.00 84.25 92 ALA A O 1
ATOM 683 N N . THR A 1 93 ? 10.360 -0.341 0.991 1.00 87.31 93 THR A N 1
ATOM 684 C CA . THR A 1 93 ? 10.400 -0.351 -0.480 1.00 87.31 93 THR A CA 1
ATOM 685 C C . THR A 1 93 ? 9.049 -0.777 -1.049 1.00 87.31 93 THR A C 1
ATOM 687 O O . THR A 1 93 ? 8.542 -0.154 -1.982 1.00 87.31 93 THR A O 1
ATOM 690 N N . ARG A 1 94 ? 8.440 -1.814 -0.469 1.00 87.06 94 ARG A N 1
ATOM 691 C CA . ARG A 1 94 ? 7.127 -2.337 -0.843 1.00 87.06 94 ARG A CA 1
ATOM 692 C C . ARG A 1 94 ? 6.023 -1.330 -0.542 1.00 87.06 94 ARG A C 1
ATOM 694 O O . ARG A 1 94 ? 5.174 -1.117 -1.402 1.00 87.06 94 ARG A O 1
ATOM 701 N N . VAL A 1 95 ? 6.071 -0.679 0.622 1.00 84.12 95 VAL A N 1
ATOM 702 C CA . VAL A 1 95 ? 5.137 0.392 1.011 1.00 84.12 95 VAL A CA 1
ATOM 703 C C . VAL A 1 95 ? 5.163 1.535 -0.002 1.00 84.12 95 VAL A C 1
ATOM 705 O O . VAL A 1 95 ? 4.119 1.911 -0.536 1.00 84.12 95 VAL A O 1
ATOM 708 N N . ILE A 1 96 ? 6.356 2.049 -0.320 1.00 83.75 96 ILE A N 1
ATOM 709 C CA . ILE A 1 96 ? 6.520 3.158 -1.268 1.00 83.75 96 ILE A CA 1
ATOM 710 C C . ILE A 1 96 ? 6.060 2.735 -2.668 1.00 83.75 96 ILE A C 1
ATOM 712 O O . ILE A 1 96 ? 5.323 3.475 -3.317 1.00 83.75 96 ILE A O 1
ATOM 716 N N . PHE A 1 97 ? 6.444 1.540 -3.131 1.00 87.06 97 PHE A N 1
ATOM 717 C CA . PHE A 1 97 ? 6.042 1.055 -4.450 1.00 87.06 97 PHE A CA 1
ATOM 718 C C . PHE A 1 97 ? 4.516 0.948 -4.564 1.00 87.06 97 PHE A C 1
ATOM 720 O O . PHE A 1 97 ? 3.927 1.496 -5.493 1.00 87.06 97 PHE A O 1
ATOM 727 N N . VAL A 1 98 ? 3.852 0.300 -3.604 1.00 84.31 98 VAL A N 1
ATOM 728 C CA . VAL A 1 98 ? 2.389 0.157 -3.627 1.00 84.31 98 VAL A CA 1
ATOM 729 C C . VAL A 1 98 ? 1.699 1.521 -3.527 1.00 84.31 98 VAL A C 1
ATOM 731 O O . VAL A 1 98 ? 0.721 1.759 -4.233 1.00 84.31 98 VAL A O 1
ATOM 734 N N . GLY A 1 99 ? 2.216 2.447 -2.715 1.00 74.88 99 GLY A N 1
ATOM 735 C CA . GLY A 1 99 ? 1.663 3.800 -2.603 1.00 74.88 99 GLY A CA 1
ATOM 736 C C . GLY A 1 99 ? 1.701 4.592 -3.914 1.00 74.88 99 GLY A C 1
ATOM 737 O O . GLY A 1 99 ? 0.731 5.285 -4.251 1.00 74.88 99 GLY A O 1
ATOM 738 N N . LEU A 1 100 ? 2.793 4.455 -4.672 1.00 77.94 100 LEU A N 1
ATOM 739 C CA . LEU A 1 100 ? 2.983 5.129 -5.957 1.00 77.94 100 LEU A CA 1
ATOM 740 C C . LEU A 1 100 ? 2.196 4.460 -7.088 1.00 77.94 100 LEU A C 1
ATOM 742 O O . LEU A 1 100 ? 1.514 5.150 -7.842 1.00 77.94 100 LEU A O 1
ATOM 746 N N . PHE A 1 101 ? 2.265 3.130 -7.188 1.00 80.62 101 PHE A N 1
ATOM 747 C CA . PHE A 1 101 ? 1.788 2.389 -8.360 1.00 80.62 101 PHE A CA 1
ATOM 748 C C . PHE A 1 101 ? 0.454 1.667 -8.156 1.00 80.62 101 PHE A C 1
ATOM 750 O O . PHE A 1 101 ? -0.093 1.139 -9.117 1.00 80.62 101 PHE A O 1
ATOM 757 N N . GLY A 1 102 ? -0.082 1.608 -6.933 1.00 75.19 102 GLY A N 1
ATOM 758 C CA . GLY A 1 102 ? -1.367 0.956 -6.657 1.00 75.19 102 GLY A CA 1
ATOM 759 C C . GLY A 1 102 ? -1.394 -0.544 -6.965 1.00 75.19 102 GLY A C 1
ATOM 760 O O . GLY A 1 102 ? -2.461 -1.093 -7.210 1.00 75.19 102 GLY A O 1
ATOM 761 N N . ARG A 1 103 ? -0.228 -1.201 -6.991 1.00 84.00 103 ARG A N 1
ATOM 762 C CA . ARG A 1 103 ? -0.070 -2.645 -7.208 1.00 84.00 103 ARG A CA 1
ATOM 763 C C . ARG A 1 103 ? 1.224 -3.154 -6.588 1.00 84.00 103 ARG A C 1
ATOM 765 O O . ARG A 1 103 ? 2.125 -2.375 -6.273 1.00 84.00 103 ARG A O 1
ATOM 772 N N . PHE A 1 104 ? 1.352 -4.472 -6.479 1.00 86.00 104 PHE A N 1
ATOM 773 C CA . PHE A 1 104 ? 2.620 -5.096 -6.115 1.00 86.00 104 PHE A CA 1
ATOM 774 C C . PHE A 1 104 ? 3.604 -5.105 -7.292 1.00 86.00 104 PHE A C 1
ATOM 776 O O . PHE A 1 104 ? 3.227 -5.264 -8.456 1.00 86.00 104 PHE A O 1
ATOM 783 N N . ALA A 1 105 ? 4.883 -4.931 -6.969 1.00 87.75 105 ALA A N 1
ATOM 784 C CA . ALA A 1 105 ? 5.975 -5.045 -7.924 1.00 87.75 105 ALA A CA 1
ATOM 785 C C . ALA A 1 105 ? 6.233 -6.513 -8.284 1.00 87.75 105 ALA A C 1
ATOM 787 O O . ALA A 1 105 ? 6.244 -7.382 -7.407 1.00 87.75 105 ALA A O 1
ATOM 788 N N . SER A 1 106 ? 6.561 -6.776 -9.546 1.00 91.50 106 SER A N 1
ATOM 789 C CA . SER A 1 106 ? 7.247 -8.012 -9.927 1.00 91.50 106 SER A CA 1
ATOM 790 C C . SER A 1 106 ? 8.661 -8.065 -9.323 1.00 91.50 106 SER A C 1
ATOM 792 O O . SER A 1 106 ? 9.233 -7.051 -8.911 1.00 91.50 106 SER A O 1
ATOM 794 N N . ALA A 1 107 ? 9.283 -9.248 -9.300 1.00 87.44 107 ALA A N 1
ATOM 795 C CA . ALA A 1 107 ? 10.637 -9.411 -8.759 1.00 87.44 107 ALA A CA 1
ATOM 796 C C . ALA A 1 107 ? 11.704 -8.580 -9.508 1.00 87.44 107 ALA A C 1
ATOM 798 O O . ALA A 1 107 ? 12.708 -8.173 -8.919 1.00 87.44 107 ALA A O 1
ATOM 799 N N . GLY A 1 108 ? 11.509 -8.326 -10.808 1.00 88.88 108 GLY A N 1
ATOM 800 C CA . GLY A 1 108 ? 12.374 -7.445 -11.598 1.00 88.88 108 GLY A CA 1
ATOM 801 C C . GLY A 1 108 ? 12.224 -5.982 -11.184 1.00 88.88 108 GLY A C 1
ATOM 802 O O . GLY A 1 108 ? 13.207 -5.339 -10.820 1.00 88.88 108 GLY A O 1
ATOM 803 N N . GLU A 1 109 ? 10.984 -5.492 -11.150 1.00 90.06 109 GLU A N 1
ATOM 804 C CA . GLU A 1 109 ? 10.660 -4.114 -10.766 1.00 90.06 109 GLU A CA 1
ATOM 805 C C . GLU A 1 109 ? 11.096 -3.799 -9.338 1.00 90.06 109 GLU A C 1
ATOM 807 O O . GLU A 1 109 ? 11.700 -2.755 -9.108 1.00 90.06 109 GLU A O 1
ATOM 812 N N . ARG A 1 110 ? 10.876 -4.720 -8.387 1.00 88.56 110 ARG A N 1
ATOM 813 C CA . ARG A 1 110 ? 11.295 -4.539 -6.990 1.00 88.56 110 ARG A CA 1
ATOM 814 C C . ARG A 1 110 ? 12.800 -4.305 -6.889 1.00 88.56 110 ARG A C 1
ATOM 816 O O . ARG A 1 110 ? 13.220 -3.369 -6.216 1.00 88.56 110 ARG A O 1
ATOM 823 N N . ARG A 1 111 ? 13.608 -5.116 -7.583 1.00 89.69 111 ARG A N 1
ATOM 824 C CA . ARG A 1 111 ? 15.075 -4.980 -7.583 1.00 89.69 111 ARG A CA 1
ATOM 825 C C . ARG A 1 111 ? 15.518 -3.653 -8.194 1.00 89.69 111 ARG A C 1
ATOM 827 O O . ARG A 1 111 ? 16.327 -2.949 -7.595 1.00 89.69 111 ARG A O 1
ATOM 834 N N . SER A 1 112 ? 14.975 -3.292 -9.357 1.00 89.06 112 SER A N 1
ATOM 835 C CA . SER A 1 112 ? 15.300 -2.022 -10.018 1.00 89.06 112 SER A CA 1
ATOM 836 C C . SER A 1 112 ? 14.889 -0.814 -9.177 1.00 89.06 112 SER A C 1
ATOM 838 O O . SER A 1 112 ? 15.659 0.135 -9.043 1.00 89.06 112 SER A O 1
ATOM 840 N N . PHE A 1 113 ? 13.704 -0.862 -8.571 1.00 90.50 113 PHE A N 1
ATOM 841 C CA . PHE A 1 113 ? 13.182 0.204 -7.727 1.00 90.50 113 PHE A CA 1
ATOM 842 C C . PHE A 1 113 ? 14.001 0.374 -6.446 1.00 90.50 113 PHE A C 1
ATOM 844 O O . PHE A 1 113 ? 14.394 1.489 -6.120 1.00 90.50 113 PHE A O 1
ATOM 851 N N . GLN A 1 114 ? 14.344 -0.725 -5.767 1.00 89.88 114 GLN A N 1
ATOM 852 C CA . GLN A 1 114 ? 15.186 -0.703 -4.570 1.00 89.88 114 GLN A CA 1
ATOM 853 C C . GLN A 1 114 ? 16.576 -0.121 -4.854 1.00 89.88 114 GLN A C 1
ATOM 855 O O . GLN A 1 114 ? 17.095 0.665 -4.057 1.00 89.88 114 GLN A O 1
ATOM 860 N N . LEU A 1 115 ? 17.173 -0.479 -5.996 1.00 90.00 115 LEU A N 1
ATOM 861 C CA . LEU A 1 115 ? 18.462 0.059 -6.424 1.00 90.00 115 LEU A CA 1
ATOM 862 C C . LEU A 1 115 ? 18.383 1.578 -6.629 1.00 90.00 115 LEU A C 1
ATOM 864 O O . LEU A 1 115 ? 19.242 2.306 -6.135 1.00 90.00 115 LEU A O 1
ATOM 868 N N . LEU A 1 116 ? 17.353 2.055 -7.332 1.00 88.25 116 LEU A N 1
ATOM 869 C CA . LEU A 1 116 ? 17.153 3.482 -7.584 1.00 88.25 116 LEU A CA 1
ATOM 870 C C . LEU A 1 116 ? 16.891 4.260 -6.297 1.00 88.25 116 LEU A C 1
ATOM 872 O O . LEU A 1 116 ? 17.567 5.254 -6.055 1.00 88.25 116 LEU A O 1
ATOM 876 N N . LEU A 1 117 ? 15.985 3.774 -5.445 1.00 87.62 117 LEU A N 1
ATOM 877 C CA . LEU A 1 117 ? 15.718 4.360 -4.130 1.00 87.62 117 LEU A CA 1
ATOM 878 C C . LEU A 1 117 ? 17.003 4.499 -3.319 1.00 87.62 117 LEU A C 1
ATOM 880 O O . LEU A 1 117 ? 17.284 5.565 -2.782 1.00 87.62 117 LEU A O 1
ATOM 884 N N . SER A 1 118 ? 17.811 3.441 -3.279 1.00 86.56 118 SER A N 1
ATOM 885 C CA . SER A 1 118 ? 19.072 3.437 -2.538 1.00 86.56 118 SER A CA 1
ATOM 886 C C . SER A 1 118 ? 20.084 4.424 -3.127 1.00 86.56 118 SER A C 1
ATOM 888 O O . SER A 1 118 ? 20.788 5.104 -2.383 1.00 86.56 118 SER A O 1
ATOM 890 N N . GLN A 1 119 ? 20.176 4.533 -4.455 1.00 86.94 119 GLN A N 1
ATOM 891 C CA . GLN A 1 119 ? 21.063 5.495 -5.117 1.00 86.94 119 GLN A CA 1
ATOM 892 C C . GLN A 1 119 ? 20.649 6.941 -4.830 1.00 86.94 119 GLN A C 1
ATOM 894 O O . GLN A 1 119 ? 21.482 7.728 -4.382 1.00 86.94 119 GLN A O 1
ATOM 899 N N . GLU A 1 120 ? 19.379 7.278 -5.044 1.00 84.38 120 GLU A N 1
ATOM 900 C CA . GLU A 1 120 ? 18.869 8.637 -4.844 1.00 84.38 120 GLU A CA 1
ATOM 901 C C . GLU A 1 120 ? 18.884 9.033 -3.364 1.00 84.38 120 GLU A C 1
ATOM 903 O O . GLU A 1 120 ? 19.296 10.143 -3.027 1.00 84.38 120 GLU A O 1
ATOM 9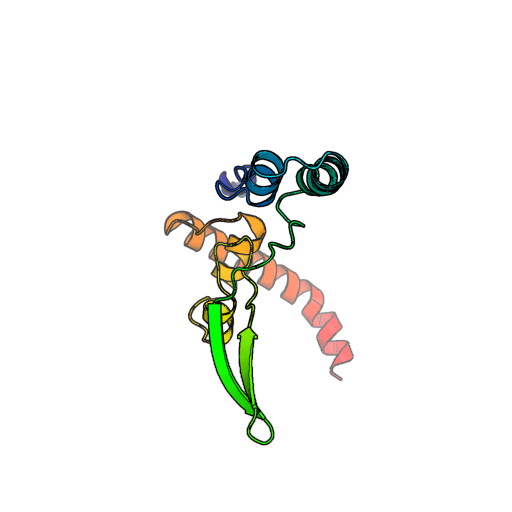08 N N . PHE A 1 121 ? 18.544 8.110 -2.458 1.00 84.31 121 PHE A N 1
ATOM 909 C CA . PHE A 1 121 ? 18.640 8.348 -1.019 1.00 84.31 121 PHE A CA 1
ATOM 910 C C . PHE A 1 121 ? 20.083 8.627 -0.593 1.00 84.31 121 PHE A C 1
ATOM 912 O O . PHE A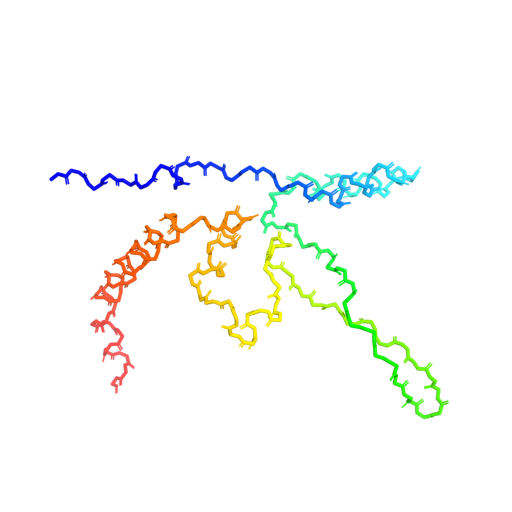 1 121 ? 20.342 9.618 0.083 1.00 84.31 121 PHE A O 1
ATOM 919 N N . ASN A 1 122 ? 21.050 7.820 -1.039 1.00 85.38 122 ASN A N 1
ATOM 920 C CA . ASN A 1 122 ? 22.459 8.046 -0.714 1.00 85.38 122 ASN A CA 1
ATOM 921 C C . ASN A 1 122 ? 22.985 9.377 -1.271 1.00 85.38 122 ASN A C 1
ATOM 923 O O . ASN A 1 122 ? 23.782 10.046 -0.612 1.00 85.38 122 ASN A O 1
ATOM 927 N N . LEU A 1 123 ? 22.551 9.776 -2.469 1.00 84.12 123 LEU A N 1
ATOM 928 C CA . LEU A 1 123 ? 22.889 11.082 -3.040 1.00 84.12 123 LEU A CA 1
ATOM 929 C C . LEU A 1 123 ? 22.287 12.226 -2.213 1.00 84.12 123 LEU A C 1
ATOM 931 O O . LEU A 1 123 ? 22.994 13.181 -1.885 1.00 84.12 123 LEU A O 1
ATOM 935 N N . ALA A 1 124 ? 21.015 12.109 -1.826 1.00 81.62 124 ALA A N 1
ATOM 936 C CA . ALA A 1 124 ? 20.335 13.090 -0.988 1.00 81.62 124 ALA A CA 1
ATOM 937 C C . ALA A 1 124 ? 20.997 13.211 0.391 1.00 81.62 124 ALA A C 1
ATOM 939 O O . ALA A 1 124 ? 21.311 14.320 0.824 1.00 81.62 124 ALA A O 1
ATOM 940 N N . VAL A 1 125 ? 21.293 12.085 1.045 1.00 82.88 125 VAL A N 1
ATOM 941 C CA . VAL A 1 125 ? 22.003 12.055 2.327 1.00 82.88 125 VAL A CA 1
ATOM 942 C C . VAL A 1 125 ? 23.360 12.727 2.189 1.00 82.88 125 VAL A C 1
ATOM 944 O O . VAL A 1 125 ? 23.623 13.659 2.934 1.00 82.88 125 VAL A O 1
ATOM 947 N N . LYS A 1 126 ? 24.191 12.361 1.203 1.00 87.12 12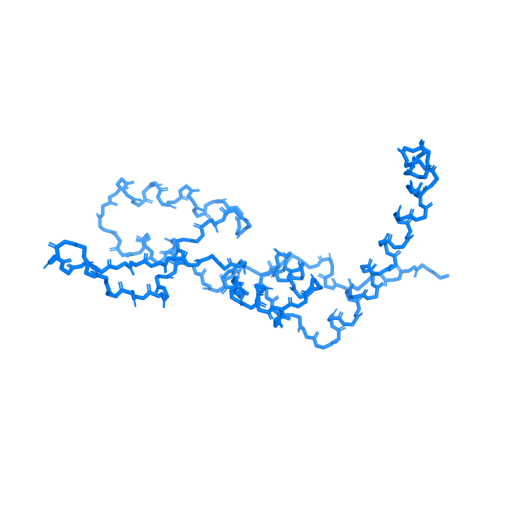6 LYS A N 1
ATOM 948 C CA . LYS A 1 126 ? 25.499 13.011 0.983 1.00 87.12 126 LYS A CA 1
ATOM 949 C C . LYS A 1 126 ? 25.396 14.528 0.819 1.00 87.12 126 LYS A C 1
ATOM 951 O O . LYS A 1 126 ? 26.274 15.245 1.290 1.00 87.12 126 LYS A O 1
ATOM 956 N N . ARG A 1 127 ? 24.333 15.019 0.176 1.00 85.50 127 ARG A N 1
ATOM 957 C CA . ARG A 1 127 ? 24.098 16.457 -0.006 1.00 85.50 127 ARG A CA 1
ATOM 958 C C . ARG A 1 127 ? 23.749 17.165 1.304 1.00 85.50 127 ARG A C 1
ATOM 960 O O . ARG A 1 127 ? 24.175 18.295 1.509 1.00 85.50 127 ARG A O 1
ATOM 967 N N . VAL A 1 128 ? 22.953 16.528 2.161 1.00 82.38 128 VAL A N 1
ATOM 968 C CA . VAL A 1 128 ? 22.379 17.157 3.365 1.00 82.38 128 VAL A CA 1
ATOM 969 C C . VAL A 1 128 ? 23.205 16.869 4.628 1.00 82.38 128 VAL A C 1
ATOM 971 O O . VAL A 1 128 ? 23.154 17.644 5.581 1.00 82.38 128 VAL A O 1
ATOM 974 N N . LEU A 1 129 ? 24.023 15.810 4.632 1.00 79.31 129 LEU A N 1
ATOM 975 C CA . LEU A 1 129 ? 24.844 15.385 5.772 1.00 79.31 129 LEU A CA 1
ATOM 976 C C . LEU A 1 129 ? 25.714 16.511 6.360 1.00 79.31 129 LEU A C 1
ATOM 978 O O . LEU A 1 129 ? 25.721 16.647 7.581 1.00 79.31 129 LEU A O 1
ATOM 982 N N . PRO A 1 130 ? 26.400 17.357 5.560 1.00 79.44 130 PRO A N 1
ATOM 983 C CA . PRO A 1 130 ? 27.213 18.447 6.105 1.00 79.44 130 PRO A CA 1
ATOM 984 C C . PRO A 1 130 ? 26.383 19.490 6.865 1.00 79.44 130 PRO A C 1
ATOM 986 O O . PRO A 1 130 ? 26.835 20.036 7.869 1.00 79.44 130 PRO A O 1
ATOM 989 N N . SER A 1 131 ? 25.158 19.755 6.405 1.00 77.25 131 SER A N 1
ATOM 990 C CA . SER A 1 131 ? 24.227 20.685 7.049 1.00 77.25 131 SER A CA 1
ATOM 991 C C . SER A 1 131 ? 23.609 20.083 8.312 1.00 77.25 131 SER A C 1
ATOM 993 O O . SER A 1 131 ? 23.539 20.764 9.331 1.00 77.25 131 SER A O 1
ATOM 995 N N . LEU A 1 132 ? 23.228 18.802 8.278 1.00 65.31 132 LEU A N 1
ATOM 996 C CA . LEU A 1 132 ? 22.726 18.067 9.446 1.00 65.31 132 LEU A CA 1
ATOM 997 C C . LEU A 1 132 ? 23.785 17.955 10.549 1.00 65.31 132 LEU A C 1
ATOM 999 O O . LEU A 1 132 ? 23.500 18.245 11.706 1.00 65.31 132 LEU A O 1
ATOM 1003 N N . ALA A 1 133 ? 25.030 17.630 10.191 1.00 72.75 133 ALA A N 1
ATOM 1004 C CA . ALA A 1 133 ? 26.143 17.537 11.136 1.00 72.75 133 ALA A CA 1
ATOM 1005 C C . ALA A 1 133 ? 26.450 18.869 11.844 1.00 72.75 133 ALA A C 1
ATOM 1007 O O . ALA A 1 133 ? 27.031 18.874 12.926 1.00 72.75 133 ALA A O 1
ATOM 1008 N N . LYS A 1 134 ? 26.063 19.998 11.239 1.00 72.25 134 LYS A N 1
ATOM 1009 C CA . LYS A 1 134 ? 26.191 21.336 11.825 1.00 72.25 134 LYS A CA 1
ATOM 1010 C C . LYS A 1 134 ? 25.070 21.661 12.821 1.00 72.25 134 LYS A C 1
ATOM 1012 O O . LYS A 1 134 ? 25.294 22.481 13.696 1.00 72.25 134 LYS A O 1
ATOM 1017 N N . PHE A 1 135 ? 23.902 21.027 12.681 1.00 64.69 135 PHE A N 1
ATOM 1018 C CA . PHE A 1 135 ? 22.752 21.146 13.590 1.00 64.69 135 PHE A CA 1
ATOM 1019 C C . PHE A 1 135 ? 22.805 20.171 14.774 1.00 64.69 135 PHE A C 1
ATOM 1021 O O . PHE A 1 135 ? 22.145 20.398 15.780 1.00 64.69 135 PHE A O 1
ATOM 1028 N N . MET A 1 136 ? 23.546 19.067 14.642 1.00 60.84 136 MET A N 1
ATOM 1029 C CA . MET A 1 136 ? 23.709 18.048 15.689 1.00 60.84 136 MET A CA 1
ATOM 1030 C C . MET A 1 136 ? 24.865 18.342 16.666 1.00 60.84 136 MET A C 1
ATOM 1032 O O . MET A 1 136 ? 25.191 17.491 17.492 1.00 60.84 136 MET A O 1
ATOM 1036 N N . LYS A 1 137 ? 25.504 19.508 16.545 1.00 49.84 137 LYS A N 1
ATOM 1037 C CA . LYS A 1 137 ? 26.478 20.053 17.498 1.00 49.84 137 LYS A CA 1
ATOM 1038 C C . LYS A 1 137 ? 25.838 21.206 18.251 1.00 49.84 137 LYS A C 1
ATOM 1040 O O . LYS A 1 137 ? 26.165 21.345 19.446 1.00 49.84 137 LYS A O 1
#

Secondary structure (DSSP, 8-state):
------GGGSSPPPPPS--HHHHHHHH---HHHHHHHHHHHTS-TTT----PPP-EEEEEEETTEEEEEEE---EETTTEEHHHHHTTSS-HHHHHHHHHHSSPPPHHHHHHHHHHHHHHHHHHHHHHHHHHHHH--

Foldseek 3Di:
DPPDADVVVVDQADDDPDDVLVVVLVPDPDPVSNVVSVVVVPDDLLPPQDQAAQDDWDFDQDVNDTDTDRDGWGAQLVEHTVCCVVVVVDDPLQSVCCNRRVYGDDPVRSVSSVVVCVVVVVVVCVVCVVVVVVVVD

Radius of gyration: 21.24 Å; chains: 1; bounding box: 59×31×53 Å